Protein AF-A0A946E2L2-F1 (afdb_monomer)

Mean predicted aligned error: 4.88 Å

Nearest PDB structures (foldseek):
  1wos-assembly1_A  TM=8.874E-01  e=5.761E-01  Thermotoga maritima
  3gir-assembly1_A  TM=9.010E-01  e=1.698E+00  Bartonella henselae
  1pj6-assembly1_A  TM=6.346E-01  e=1.961E+00  Arthrobacter globiformis
  3gsi-assembly1_A  TM=6.372E-01  e=2.435E+00  Arthrobacter globiformis
  1v5v-assembly1_B  TM=7.741E-01  e=6.214E+00  Pyrococcus horikoshii

Secondary structure (DSSP, 8-state):
------TTSS-B--TTHHHHHHTT-EEEEETT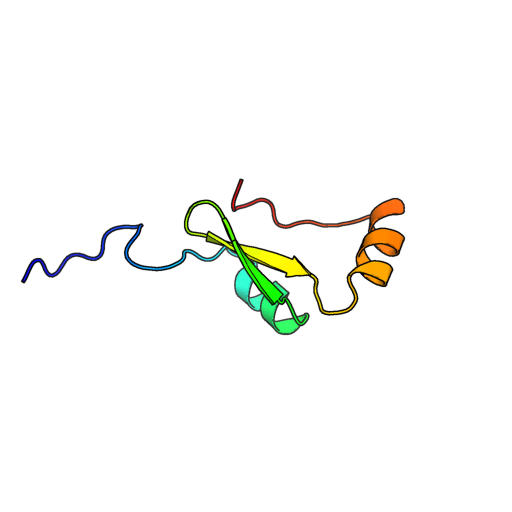EEEEEESS-HHHHHHHHHHH-----TT-

Sequence (60 aa):
MPDALTPTDCTRRSNLYRVSASLGAHWTEINGFAAAAHYGDAAGEIAAGANLGIADLTAL

Foldseek 3Di:
DPPDDDLLNAQAEDPCRVVLVVLQFDFDGAQSHTAGPDNPCVVVQVVVVVPPHDGDPVRD

Solvent-accessible surface area (backbone atoms only — not comparable to full-atom values): 3839 Å² total; per-residue (Å²): 126,85,92,65,84,54,83,80,75,48,76,36,71,53,97,54,46,68,60,43,50,75,62,45,42,40,75,40,80,35,90,55,18,56,32,74,73,39,53,82,49,61,68,60,50,53,62,46,39,74,78,70,62,89,78,86,62,81,51,109

Radius of gyration: 14.11 Å; Cα contacts (8 Å, |Δi|>4): 65; chains: 1; bounding box: 28×19×48 Å

Structure (mmCIF, N/CA/C/O backbone):
data_AF-A0A946E2L2-F1
#
_entry.id   AF-A0A946E2L2-F1
#
loop_
_atom_site.group_PDB
_atom_site.id
_atom_site.type_symbol
_atom_site.label_atom_id
_atom_site.label_alt_id
_atom_site.label_comp_id
_atom_site.label_asym_id
_atom_site.label_entity_id
_atom_site.label_seq_id
_atom_site.pdbx_PDB_ins_code
_atom_site.Cartn_x
_atom_site.Cartn_y
_atom_site.Cartn_z
_atom_site.occupancy
_atom_site.B_iso_or_equiv
_atom_site.auth_seq_id
_atom_site.auth_comp_id
_atom_site.auth_asym_id
_atom_site.auth_atom_id
_atom_site.pdbx_PDB_model_num
ATOM 1 N N . MET A 1 1 ? 14.482 -7.789 -32.336 1.00 54.34 1 MET A N 1
ATOM 2 C CA . MET A 1 1 ? 14.030 -6.841 -31.297 1.00 54.34 1 MET A CA 1
ATOM 3 C C . MET A 1 1 ? 14.876 -7.123 -30.066 1.00 54.34 1 MET A C 1
ATOM 5 O O . MET A 1 1 ? 15.335 -8.255 -29.969 1.00 54.34 1 MET A O 1
ATOM 9 N N . PRO A 1 2 ? 15.217 -6.159 -29.200 1.00 63.72 2 PRO A N 1
ATOM 10 C CA . PRO A 1 2 ? 15.936 -6.518 -27.989 1.00 63.72 2 PRO A CA 1
ATOM 11 C C . PRO A 1 2 ? 14.951 -7.278 -27.092 1.00 63.72 2 PRO A C 1
ATOM 13 O O . PRO A 1 2 ? 14.025 -6.686 -26.553 1.00 63.72 2 PRO A O 1
ATOM 16 N N . ASP A 1 3 ? 15.117 -8.595 -26.985 1.00 68.62 3 ASP A N 1
ATOM 17 C CA . ASP A 1 3 ? 14.227 -9.503 -26.240 1.00 68.62 3 ASP A CA 1
ATOM 18 C C . ASP A 1 3 ? 14.416 -9.410 -24.708 1.00 68.62 3 ASP A C 1
ATOM 20 O O . ASP A 1 3 ? 14.130 -10.354 -23.973 1.00 68.62 3 ASP A O 1
ATOM 24 N N . ALA A 1 4 ? 14.937 -8.288 -24.203 1.00 77.75 4 ALA A N 1
ATOM 25 C CA . ALA A 1 4 ? 15.266 -8.104 -22.796 1.00 77.75 4 ALA A CA 1
ATOM 26 C C . ALA A 1 4 ? 14.395 -7.005 -22.188 1.00 77.75 4 ALA A C 1
ATOM 28 O O . ALA A 1 4 ? 14.531 -5.837 -22.549 1.00 77.75 4 ALA A O 1
ATOM 29 N N . LEU A 1 5 ? 13.535 -7.396 -21.243 1.00 73.94 5 LEU A N 1
ATOM 30 C CA . LEU A 1 5 ? 12.806 -6.450 -20.409 1.00 73.94 5 LEU A CA 1
ATOM 31 C C . LEU A 1 5 ? 13.790 -5.716 -19.489 1.00 73.94 5 LEU A C 1
ATOM 33 O O . LEU A 1 5 ? 14.554 -6.347 -18.752 1.00 73.94 5 LEU A O 1
ATOM 37 N N . THR A 1 6 ? 13.760 -4.391 -19.506 1.00 73.00 6 THR A N 1
ATOM 38 C CA . THR A 1 6 ? 14.434 -3.551 -18.519 1.00 73.00 6 THR A CA 1
ATOM 39 C C . THR A 1 6 ? 13.570 -3.417 -17.259 1.00 73.00 6 THR A C 1
ATOM 41 O O . THR A 1 6 ? 12.345 -3.534 -17.334 1.00 73.00 6 THR A O 1
ATOM 44 N N . PRO A 1 7 ? 14.152 -3.143 -16.076 1.00 69.81 7 PRO A N 1
ATOM 45 C CA . PRO A 1 7 ? 13.378 -2.942 -14.846 1.00 69.81 7 PRO A CA 1
ATOM 46 C C . PRO A 1 7 ? 12.327 -1.822 -14.911 1.00 69.81 7 PRO A C 1
ATOM 48 O O . PRO A 1 7 ? 11.472 -1.757 -14.032 1.00 69.81 7 PRO A O 1
ATOM 51 N N . THR A 1 8 ? 12.399 -0.945 -15.916 1.00 76.50 8 THR A N 1
ATOM 52 C CA . THR A 1 8 ? 11.432 0.130 -16.178 1.00 76.50 8 THR A CA 1
ATOM 53 C C . THR A 1 8 ? 10.331 -0.258 -17.165 1.00 76.50 8 THR A C 1
ATOM 55 O O . THR A 1 8 ? 9.392 0.509 -17.345 1.00 76.50 8 THR A O 1
ATOM 58 N N . ASP A 1 9 ? 10.403 -1.440 -17.782 1.00 84.31 9 ASP A N 1
ATOM 59 C CA . ASP A 1 9 ? 9.423 -1.877 -18.786 1.00 84.31 9 ASP A CA 1
ATOM 60 C C . ASP A 1 9 ? 8.088 -2.305 -18.164 1.00 84.31 9 ASP A C 1
ATOM 62 O O . ASP A 1 9 ? 7.079 -2.433 -18.858 1.00 84.31 9 ASP A O 1
ATOM 66 N N . CYS A 1 10 ? 8.060 -2.534 -16.850 1.00 87.56 10 CYS A N 1
ATOM 67 C CA . CYS A 1 10 ? 6.836 -2.798 -16.117 1.00 87.56 10 CYS A CA 1
ATOM 68 C C . CYS A 1 10 ? 6.870 -2.178 -14.723 1.00 87.56 10 CYS A C 1
ATOM 70 O O . CYS A 1 10 ? 7.908 -2.098 -14.066 1.00 87.56 10 CYS A O 1
ATOM 72 N N . THR A 1 11 ? 5.695 -1.778 -14.241 1.00 92.38 11 THR A N 1
ATOM 73 C CA . THR A 1 11 ? 5.541 -1.328 -12.861 1.00 92.38 11 THR A CA 1
ATOM 74 C C . THR A 1 11 ? 5.844 -2.483 -11.908 1.00 92.38 11 THR A C 1
ATOM 76 O O . THR A 1 11 ? 5.169 -3.520 -11.909 1.00 92.38 11 THR A O 1
ATOM 79 N N . ARG A 1 12 ? 6.861 -2.292 -11.069 1.00 92.75 12 ARG A N 1
ATOM 80 C CA . ARG A 1 12 ? 7.305 -3.259 -10.066 1.00 92.75 12 ARG A CA 1
ATOM 81 C C . ARG A 1 12 ? 6.292 -3.352 -8.929 1.00 92.75 12 ARG A C 1
ATOM 83 O O . ARG A 1 12 ? 5.494 -2.448 -8.693 1.00 92.75 12 ARG A O 1
ATOM 90 N N . ARG A 1 13 ? 6.301 -4.474 -8.215 1.00 95.31 13 ARG A N 1
ATOM 91 C CA . ARG A 1 13 ? 5.348 -4.776 -7.138 1.00 95.31 13 ARG A CA 1
ATOM 92 C C . ARG A 1 13 ? 6.116 -5.173 -5.887 1.00 95.31 13 ARG A C 1
ATOM 94 O O . ARG A 1 13 ? 7.113 -5.883 -5.995 1.00 95.31 13 ARG A O 1
ATOM 101 N N . SER A 1 14 ? 5.656 -4.728 -4.723 1.00 95.38 14 SER A N 1
ATOM 102 C CA . SER A 1 14 ? 6.220 -5.166 -3.449 1.00 95.38 1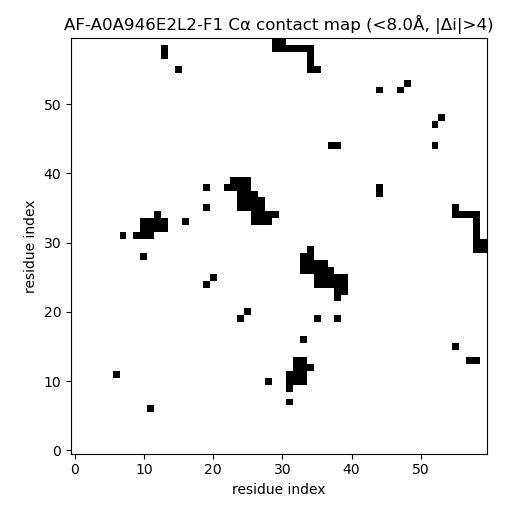4 SER A CA 1
ATOM 103 C C . SER A 1 14 ? 5.810 -6.605 -3.126 1.00 95.38 14 SER A C 1
ATOM 105 O O . SER A 1 14 ? 4.865 -7.158 -3.702 1.00 95.38 14 SER A O 1
ATOM 107 N N . ASN A 1 15 ? 6.476 -7.200 -2.135 1.00 96.44 15 ASN A N 1
ATOM 108 C CA . ASN A 1 15 ? 6.095 -8.511 -1.603 1.00 96.44 15 ASN A CA 1
ATOM 109 C C . ASN A 1 15 ? 4.679 -8.513 -0.991 1.00 96.44 15 ASN A C 1
ATOM 111 O O . ASN A 1 15 ? 4.056 -9.569 -0.893 1.00 96.44 15 ASN A O 1
ATOM 115 N N . LEU A 1 16 ? 4.155 -7.341 -0.614 1.00 96.00 16 LEU A N 1
ATOM 116 C CA . LEU A 1 16 ? 2.829 -7.173 -0.016 1.00 96.00 16 LEU A CA 1
ATOM 117 C C . LEU A 1 16 ? 1.727 -6.900 -1.048 1.00 96.00 16 LEU A C 1
ATOM 119 O O . LEU A 1 16 ? 0.553 -6.905 -0.689 1.00 96.00 16 LEU A O 1
ATOM 123 N N . TYR A 1 17 ? 2.065 -6.746 -2.334 1.00 96.38 17 TYR A N 1
ATOM 124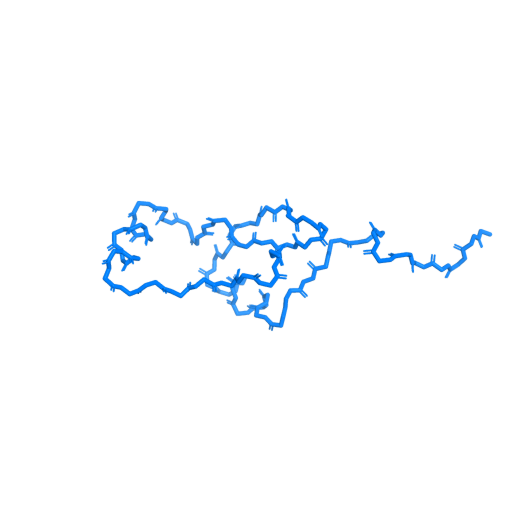 C CA . TYR A 1 17 ? 1.129 -6.323 -3.382 1.00 96.38 17 TYR A CA 1
ATOM 125 C C . TYR A 1 17 ? -0.193 -7.104 -3.394 1.00 96.38 17 TYR A C 1
ATOM 127 O O . TYR A 1 17 ? -1.267 -6.514 -3.475 1.00 96.38 17 TYR A O 1
ATOM 135 N N . ARG A 1 18 ? -0.136 -8.439 -3.289 1.00 97.50 18 ARG A N 1
ATOM 136 C CA . ARG A 1 18 ? -1.346 -9.283 -3.305 1.00 97.50 18 ARG A CA 1
ATOM 137 C C . ARG A 1 18 ? -2.209 -9.099 -2.060 1.00 97.50 18 ARG A C 1
ATOM 139 O O . ARG A 1 18 ? -3.430 -9.132 -2.171 1.00 97.50 18 ARG A O 1
ATOM 146 N N . VAL A 1 19 ? -1.581 -8.899 -0.902 1.00 96.56 19 VAL A N 1
ATOM 147 C CA . VAL A 1 19 ? -2.287 -8.634 0.356 1.00 96.56 19 VAL A CA 1
ATOM 148 C C . VAL A 1 19 ? -2.992 -7.290 0.249 1.00 96.56 19 VAL A C 1
ATOM 150 O O . VAL A 1 19 ? -4.207 -7.227 0.409 1.00 96.56 19 VAL A O 1
ATOM 153 N N . SER A 1 20 ? -2.269 -6.244 -0.143 1.00 95.88 20 SER A N 1
ATOM 154 C CA . SER A 1 20 ? -2.850 -4.918 -0.337 1.00 95.88 20 SER A CA 1
ATOM 155 C C . SER A 1 20 ? -3.977 -4.923 -1.377 1.00 95.88 20 SER A C 1
ATOM 157 O O . SER A 1 20 ? -5.034 -4.351 -1.128 1.00 95.88 20 SER A O 1
ATOM 159 N N . ALA A 1 21 ? -3.824 -5.646 -2.492 1.00 96.25 21 ALA A N 1
ATOM 160 C CA . ALA A 1 21 ? -4.891 -5.805 -3.483 1.00 96.25 21 ALA A CA 1
ATOM 161 C C . ALA A 1 21 ? -6.151 -6.462 -2.889 1.00 96.25 21 ALA A C 1
ATOM 163 O O . ALA A 1 21 ? -7.257 -5.995 -3.144 1.00 96.25 21 ALA A O 1
ATOM 164 N N . SER A 1 22 ? -5.997 -7.508 -2.066 1.00 96.44 22 SER A N 1
ATOM 165 C CA . SER A 1 22 ? -7.133 -8.161 -1.394 1.00 96.44 22 SER A CA 1
ATOM 166 C C . SER A 1 22 ? -7.829 -7.280 -0.353 1.00 96.44 22 SER A C 1
ATOM 168 O O . SER A 1 22 ? -9.000 -7.501 -0.062 1.00 96.44 22 SER A O 1
ATOM 170 N N . LEU A 1 23 ? -7.129 -6.270 0.170 1.00 93.50 23 LEU A N 1
ATOM 171 C CA . LEU A 1 23 ? -7.669 -5.267 1.089 1.00 93.50 23 LEU A CA 1
ATOM 172 C C . LEU A 1 23 ? -8.322 -4.081 0.361 1.00 93.50 23 LEU A C 1
ATOM 174 O O . LEU A 1 23 ? -8.788 -3.160 1.018 1.00 93.50 23 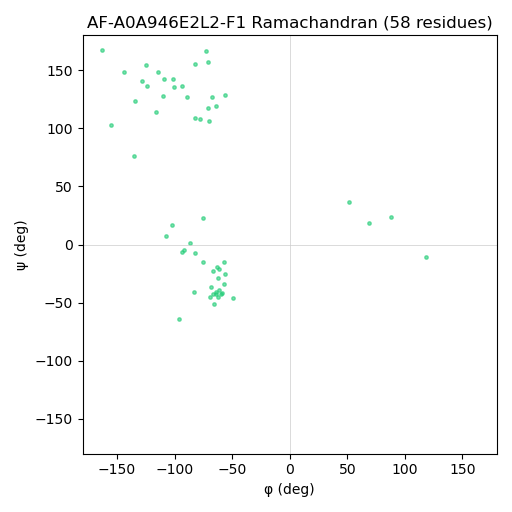LEU A O 1
ATOM 178 N N . GLY A 1 24 ? -8.354 -4.086 -0.976 1.00 94.50 24 GLY A N 1
ATOM 179 C CA . GLY A 1 24 ? -8.959 -3.011 -1.764 1.00 94.50 24 GLY A CA 1
ATOM 180 C C . GLY A 1 24 ? -8.011 -1.859 -2.093 1.00 94.50 24 GLY A C 1
ATOM 181 O O . GLY A 1 24 ? -8.474 -0.753 -2.346 1.00 94.50 24 GLY A O 1
ATOM 182 N N . ALA A 1 25 ? -6.692 -2.089 -2.104 1.00 95.38 25 ALA A N 1
ATOM 183 C CA . ALA A 1 25 ? -5.734 -1.048 -2.465 1.00 95.38 25 ALA A CA 1
ATOM 184 C C . ALA A 1 25 ? -6.008 -0.461 -3.858 1.00 95.38 25 ALA A C 1
ATOM 186 O O . ALA A 1 25 ? -6.070 -1.171 -4.867 1.00 95.38 25 ALA A O 1
ATOM 187 N N . HIS A 1 26 ? -6.075 0.862 -3.894 1.00 95.00 26 HIS A N 1
ATOM 188 C CA . HIS A 1 26 ? -5.993 1.689 -5.083 1.00 95.00 26 HIS A CA 1
ATOM 189 C C . HIS A 1 26 ? -4.545 2.123 -5.282 1.00 95.00 26 HIS A C 1
ATOM 191 O O . HIS A 1 26 ? -3.854 2.487 -4.332 1.00 95.00 26 HIS A O 1
ATOM 197 N N . TRP A 1 27 ? -4.075 2.067 -6.524 1.00 95.56 27 TRP A N 1
ATOM 198 C CA . TRP A 1 27 ? -2.650 2.130 -6.828 1.00 95.56 27 TRP A CA 1
ATOM 199 C C . TRP A 1 27 ? -2.261 3.446 -7.485 1.00 95.56 27 TRP A C 1
ATOM 201 O O . TRP A 1 27 ? -2.969 3.953 -8.352 1.00 95.56 27 TRP A O 1
ATOM 211 N N . THR A 1 28 ? -1.086 3.936 -7.116 1.00 95.56 28 THR A N 1
ATOM 212 C CA . THR A 1 28 ? -0.354 4.972 -7.839 1.00 95.56 28 THR A CA 1
ATOM 213 C C . THR A 1 28 ? 1.050 4.465 -8.157 1.00 95.56 28 THR A C 1
ATOM 215 O O . THR A 1 28 ? 1.563 3.571 -7.480 1.00 95.56 28 THR A O 1
ATOM 218 N N . GLU A 1 29 ? 1.670 4.993 -9.206 1.00 94.44 29 GLU A N 1
ATOM 219 C CA . GLU A 1 29 ? 3.054 4.661 -9.534 1.00 94.44 29 GLU A CA 1
ATOM 220 C C . GLU A 1 29 ? 4.012 5.622 -8.815 1.00 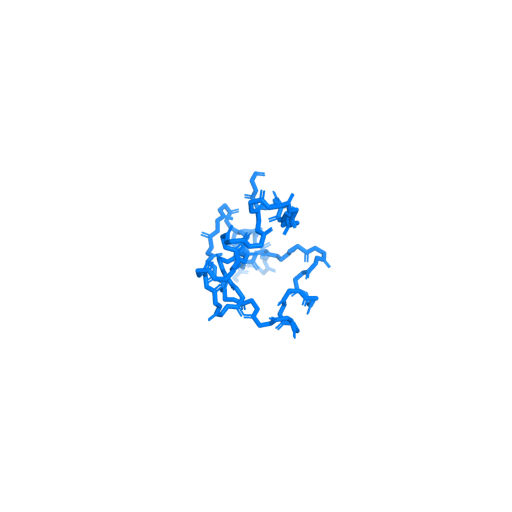94.44 29 GLU A C 1
ATOM 222 O O . GLU A 1 29 ? 3.871 6.840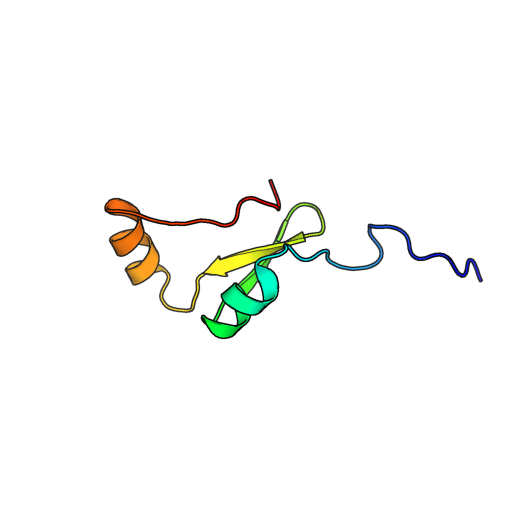 -8.920 1.00 94.44 29 GLU A O 1
ATOM 227 N N . ILE A 1 30 ? 4.987 5.076 -8.082 1.00 93.06 30 ILE A N 1
ATOM 228 C CA . ILE A 1 30 ? 6.061 5.828 -7.418 1.00 93.06 30 ILE A CA 1
ATOM 229 C C . ILE A 1 30 ? 7.376 5.106 -7.695 1.00 93.06 30 ILE A C 1
ATOM 231 O O . ILE A 1 30 ? 7.502 3.922 -7.389 1.00 93.06 30 ILE A O 1
ATOM 235 N N . ASN A 1 31 ? 8.357 5.799 -8.280 1.00 89.69 31 ASN A N 1
ATOM 236 C CA . ASN A 1 31 ? 9.680 5.244 -8.598 1.00 89.69 31 ASN A CA 1
ATOM 237 C C . ASN A 1 31 ? 9.616 3.917 -9.389 1.00 89.69 31 ASN A C 1
ATOM 239 O O . ASN A 1 31 ? 10.402 2.997 -9.144 1.00 89.69 31 ASN A O 1
ATOM 243 N N . GLY A 1 32 ? 8.657 3.758 -10.310 1.00 90.81 32 GLY A N 1
ATOM 244 C CA . GLY A 1 32 ? 8.460 2.508 -11.046 1.00 90.81 32 GLY A CA 1
ATOM 245 C C . GLY A 1 32 ? 7.934 1.342 -10.198 1.00 90.81 32 GLY A C 1
ATOM 246 O O . GLY A 1 32 ? 8.092 0.191 -10.605 1.00 90.81 32 GLY A O 1
ATOM 247 N N . PHE A 1 33 ? 7.350 1.600 -9.025 1.00 94.00 33 PHE A N 1
ATOM 248 C CA . PHE A 1 33 ? 6.615 0.639 -8.197 1.00 94.00 33 PHE A CA 1
ATOM 249 C C . PHE A 1 33 ? 5.134 1.008 -8.098 1.00 94.00 33 PHE A C 1
ATOM 251 O O . PHE A 1 33 ? 4.772 2.180 -8.060 1.00 94.00 33 PHE A O 1
ATOM 258 N N . ALA A 1 34 ? 4.276 -0.004 -7.984 1.00 95.88 34 ALA A N 1
ATOM 259 C CA . ALA A 1 34 ? 2.885 0.174 -7.596 1.00 95.88 34 ALA A CA 1
ATOM 260 C C . ALA A 1 34 ? 2.820 0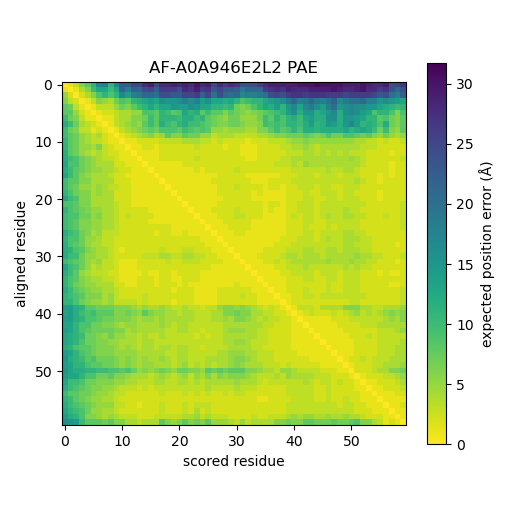.387 -6.078 1.00 95.88 34 ALA A C 1
ATOM 262 O O . ALA A 1 34 ? 3.024 -0.556 -5.310 1.00 95.88 34 ALA A O 1
ATOM 263 N N . ALA A 1 35 ? 2.535 1.616 -5.662 1.00 96.06 35 ALA A N 1
ATOM 264 C CA . ALA A 1 35 ? 2.322 1.999 -4.274 1.00 96.06 35 ALA A CA 1
ATOM 265 C C . ALA A 1 35 ? 0.818 2.105 -3.986 1.00 96.06 35 ALA A C 1
ATOM 267 O O . ALA A 1 35 ? 0.063 2.657 -4.791 1.00 96.06 35 ALA A O 1
ATOM 268 N N . ALA A 1 36 ? 0.370 1.563 -2.852 1.00 95.38 36 ALA A N 1
ATOM 269 C CA . ALA A 1 36 ? -1.016 1.717 -2.418 1.00 95.38 36 ALA A CA 1
ATOM 270 C C . ALA A 1 36 ? -1.242 3.169 -1.963 1.00 95.38 36 ALA A C 1
ATOM 272 O O . ALA A 1 36 ? -0.599 3.626 -1.022 1.00 95.38 36 ALA A O 1
ATOM 273 N N . ALA A 1 37 ? -2.129 3.890 -2.647 1.00 94.00 37 ALA A N 1
ATOM 274 C CA . ALA A 1 37 ? -2.479 5.273 -2.333 1.00 94.00 37 ALA A CA 1
ATOM 275 C C . ALA A 1 37 ? -3.544 5.359 -1.230 1.00 94.00 37 ALA A C 1
ATOM 277 O O . ALA A 1 37 ? -3.465 6.227 -0.367 1.00 94.00 37 ALA A O 1
ATOM 278 N N . HIS A 1 38 ? -4.537 4.468 -1.283 1.00 93.88 38 HIS A N 1
ATOM 279 C CA . HIS A 1 38 ? -5.581 4.286 -0.275 1.00 93.88 38 HIS A CA 1
ATOM 280 C C . HIS A 1 38 ? -6.264 2.923 -0.479 1.00 93.88 38 HIS A C 1
ATOM 282 O O . HIS A 1 38 ? -6.105 2.299 -1.528 1.00 93.88 38 HIS A O 1
ATOM 288 N N . TYR A 1 39 ? -7.059 2.475 0.484 1.00 94.31 39 TYR A N 1
ATOM 289 C CA . TYR A 1 39 ? -7.818 1.216 0.477 1.00 94.31 39 TYR A CA 1
ATOM 290 C C . TYR A 1 39 ? -9.334 1.413 0.292 1.00 94.31 39 TYR A C 1
ATOM 292 O O . TYR A 1 39 ? -10.104 0.460 0.368 1.00 94.31 39 TYR A O 1
ATOM 300 N N . GLY A 1 40 ? -9.767 2.646 0.007 1.00 88.88 40 GLY A N 1
ATOM 301 C CA . GLY A 1 40 ? -11.138 2.967 -0.421 1.00 88.88 40 GLY A CA 1
ATOM 302 C C . GLY A 1 40 ? -11.889 3.907 0.523 1.00 88.88 40 GLY A C 1
ATOM 303 O O . GLY A 1 40 ? -12.923 4.448 0.137 1.00 88.88 40 GLY A O 1
ATOM 304 N N . ASP A 1 41 ? -11.338 4.166 1.710 1.00 90.69 41 ASP A N 1
ATOM 305 C CA . ASP A 1 41 ? -11.833 5.159 2.666 1.00 90.69 41 ASP A CA 1
ATOM 306 C C . ASP A 1 41 ? -10.655 5.973 3.211 1.00 90.69 41 ASP A C 1
ATOM 308 O O . ASP A 1 41 ? -10.197 5.791 4.338 1.00 90.69 41 ASP A O 1
ATOM 312 N N . ALA A 1 42 ? -10.153 6.897 2.389 1.00 87.88 42 ALA A N 1
ATOM 313 C CA . ALA A 1 42 ? -8.976 7.691 2.734 1.00 87.88 42 ALA A CA 1
ATOM 314 C C . ALA A 1 42 ? -9.150 8.484 4.047 1.00 87.88 42 ALA A C 1
ATOM 316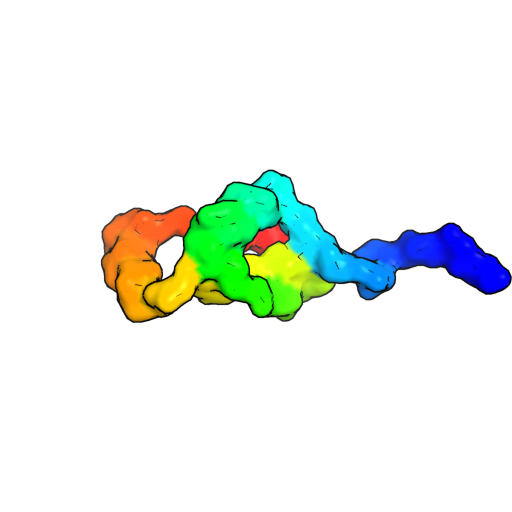 O O . ALA A 1 42 ? -8.190 8.660 4.795 1.00 87.88 42 ALA A O 1
ATOM 317 N N . ALA A 1 43 ? -10.367 8.949 4.354 1.00 90.19 43 ALA A N 1
ATOM 318 C CA . ALA A 1 43 ? -10.640 9.664 5.600 1.00 90.19 43 ALA A CA 1
ATOM 319 C C . ALA A 1 43 ? -10.561 8.724 6.814 1.00 90.19 43 ALA A C 1
ATOM 321 O O . ALA A 1 43 ? -9.917 9.064 7.813 1.00 90.19 43 ALA A O 1
ATOM 322 N N . GLY A 1 44 ? -11.162 7.534 6.714 1.00 90.50 44 GLY A N 1
ATOM 323 C CA . GLY A 1 44 ? -11.048 6.486 7.726 1.00 90.50 44 GLY A CA 1
ATOM 324 C C . GLY A 1 44 ? -9.607 6.011 7.927 1.00 90.50 44 GLY A C 1
ATOM 325 O O . GLY A 1 44 ? -9.171 5.830 9.063 1.00 90.50 44 GLY A O 1
ATOM 326 N N . GLU A 1 45 ? -8.832 5.894 6.849 1.00 91.62 45 GLU A N 1
ATOM 327 C CA . GLU A 1 45 ? -7.417 5.507 6.887 1.00 91.62 45 GLU A CA 1
ATOM 328 C C . GLU A 1 45 ? -6.548 6.538 7.619 1.00 91.62 45 GLU A C 1
ATOM 330 O O . GLU A 1 45 ? -5.727 6.159 8.455 1.00 91.62 45 GLU A O 1
ATOM 335 N N . ILE A 1 46 ? -6.759 7.839 7.381 1.00 91.94 46 ILE A N 1
ATOM 336 C CA . ILE A 1 46 ? -6.062 8.912 8.112 1.00 91.94 46 ILE A CA 1
ATOM 337 C C . ILE A 1 46 ? -6.412 8.862 9.605 1.00 91.94 46 ILE A C 1
ATOM 339 O O . ILE A 1 46 ? -5.521 8.946 10.454 1.00 91.94 46 ILE A O 1
ATOM 343 N N . ALA A 1 47 ? -7.696 8.696 9.937 1.00 93.38 47 ALA A N 1
ATOM 344 C CA . ALA A 1 47 ? -8.148 8.615 11.324 1.00 93.38 47 ALA A CA 1
ATOM 345 C C . ALA A 1 47 ? -7.573 7.385 12.052 1.00 93.38 47 ALA A C 1
ATOM 347 O O . ALA A 1 47 ? -7.140 7.491 13.201 1.00 93.38 47 ALA A O 1
ATOM 348 N N . ALA A 1 48 ? -7.517 6.229 11.384 1.00 90.69 48 ALA A N 1
ATOM 349 C CA . ALA A 1 48 ? -6.893 5.019 11.917 1.00 90.69 48 ALA A CA 1
ATOM 350 C C . ALA A 1 48 ? -5.369 5.184 12.075 1.00 90.69 48 ALA A C 1
ATOM 352 O O . ALA A 1 48 ? -4.806 4.817 13.111 1.00 90.69 48 ALA A O 1
ATOM 353 N N . GLY A 1 49 ? -4.718 5.799 11.083 1.00 91.75 49 GLY A N 1
ATOM 354 C CA . GLY A 1 49 ? -3.281 6.065 11.062 1.00 91.75 49 GLY A CA 1
ATOM 355 C C . GLY A 1 49 ? -2.800 6.990 12.180 1.00 91.75 49 GLY A C 1
ATOM 356 O O . GLY A 1 49 ? -1.678 6.825 12.652 1.00 91.75 49 GLY A O 1
ATOM 357 N N . ALA A 1 50 ? -3.655 7.898 12.664 1.00 93.06 50 ALA A N 1
ATOM 358 C CA . ALA A 1 50 ? -3.357 8.748 13.819 1.00 93.06 50 ALA A CA 1
ATOM 359 C C . ALA A 1 50 ? -3.160 7.960 15.132 1.00 93.06 50 ALA A C 1
ATOM 361 O O . ALA A 1 50 ? -2.547 8.480 16.062 1.00 93.06 50 ALA A O 1
ATOM 362 N N . ASN A 1 51 ? -3.651 6.717 15.206 1.00 93.25 51 ASN A N 1
ATOM 363 C CA . ASN A 1 51 ? -3.397 5.808 16.324 1.00 93.25 51 ASN A CA 1
ATOM 364 C C . ASN A 1 51 ? -2.238 4.853 16.007 1.00 93.25 51 ASN A C 1
ATOM 366 O O . ASN A 1 51 ? -1.201 4.884 16.667 1.00 93.25 51 ASN A O 1
ATOM 370 N N . LEU A 1 52 ? -2.423 3.991 15.000 1.00 90.88 52 LEU A N 1
ATOM 371 C CA . LEU A 1 52 ? -1.419 3.039 14.526 1.00 90.88 52 LEU A CA 1
ATOM 372 C C . LEU A 1 52 ? -1.708 2.682 13.065 1.00 90.88 52 LEU A C 1
ATOM 374 O O . LEU A 1 52 ? -2.595 1.881 12.772 1.00 90.88 52 LEU A O 1
ATOM 378 N N . GLY A 1 53 ? -0.937 3.273 12.156 1.00 89.75 53 GLY A N 1
ATOM 379 C CA . GLY A 1 53 ? -0.961 2.951 10.732 1.00 89.75 53 GLY A CA 1
ATOM 380 C C . GLY A 1 53 ? 0.204 2.050 10.333 1.00 89.75 53 GLY A C 1
ATOM 381 O O . GLY A 1 53 ? 1.326 2.230 10.806 1.00 89.75 53 GLY A O 1
ATOM 382 N N . ILE A 1 54 ? -0.052 1.106 9.428 1.00 90.19 54 ILE A N 1
ATOM 383 C CA . ILE A 1 54 ? 0.991 0.339 8.740 1.00 90.19 54 ILE A CA 1
ATOM 384 C C . ILE A 1 54 ? 0.997 0.787 7.282 1.00 90.19 54 ILE A C 1
ATOM 386 O O . ILE A 1 54 ? -0.043 0.773 6.626 1.00 90.19 54 ILE A O 1
ATOM 390 N N . ALA A 1 55 ? 2.171 1.163 6.780 1.00 91.56 55 ALA A N 1
ATOM 391 C CA . ALA A 1 55 ? 2.369 1.564 5.395 1.00 91.56 55 ALA A CA 1
ATOM 392 C C . ALA A 1 55 ? 3.452 0.703 4.740 1.00 91.56 55 ALA A C 1
ATOM 394 O O . ALA A 1 55 ? 4.503 0.451 5.332 1.00 91.56 55 ALA A O 1
ATOM 395 N N . ASP A 1 56 ? 3.197 0.269 3.507 1.00 93.50 56 ASP A N 1
ATOM 396 C CA . ASP A 1 56 ? 4.218 -0.333 2.657 1.00 93.50 56 ASP A CA 1
ATOM 397 C C . ASP A 1 56 ? 5.029 0.779 1.987 1.00 93.50 56 ASP A C 1
ATOM 399 O O . ASP A 1 56 ? 4.536 1.480 1.105 1.00 93.50 56 ASP A O 1
ATOM 403 N N . LEU A 1 57 ? 6.277 0.936 2.422 1.00 93.56 57 LEU A N 1
ATOM 404 C CA . LEU A 1 57 ? 7.195 1.961 1.928 1.00 93.56 57 LEU A CA 1
ATOM 405 C C . LEU A 1 57 ? 8.231 1.406 0.942 1.00 93.56 57 LEU A C 1
ATOM 407 O O . LEU A 1 57 ? 9.227 2.066 0.674 1.00 93.56 57 LEU A O 1
ATOM 411 N N . THR A 1 58 ? 8.009 0.215 0.374 1.00 93.56 58 THR A N 1
ATOM 412 C CA . THR A 1 58 ? 8.938 -0.411 -0.594 1.00 93.56 58 THR A CA 1
ATOM 413 C C . THR A 1 58 ? 9.224 0.478 -1.813 1.00 93.56 58 THR A C 1
ATOM 415 O O . THR A 1 58 ? 10.258 0.327 -2.457 1.00 93.56 58 THR A O 1
ATOM 418 N N . ALA A 1 59 ? 8.305 1.385 -2.153 1.00 90.75 59 ALA A N 1
ATOM 419 C CA . ALA A 1 59 ? 8.438 2.293 -3.289 1.00 90.75 59 ALA A CA 1
ATOM 420 C C . ALA A 1 59 ? 9.294 3.551 -3.011 1.00 90.75 59 ALA A C 1
ATOM 422 O O . ALA A 1 59 ? 9.540 4.311 -3.952 1.00 90.75 59 ALA A O 1
ATOM 423 N N . LEU A 1 60 ? 9.710 3.797 -1.759 1.00 85.1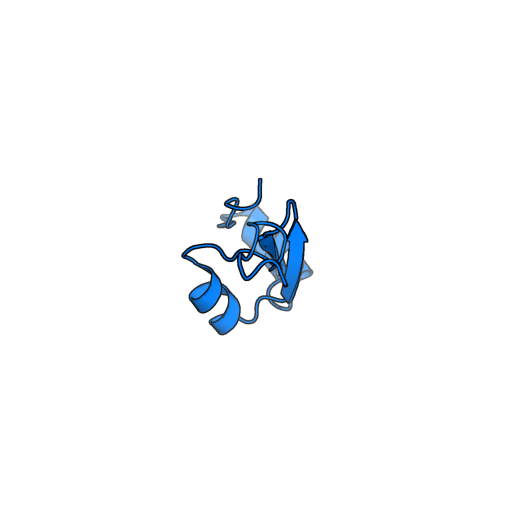9 60 LEU A N 1
ATOM 424 C CA . LEU A 1 60 ? 10.517 4.962 -1.362 1.00 85.19 60 LEU A CA 1
ATOM 425 C C . LEU A 1 60 ? 12.025 4.744 -1.530 1.00 85.19 60 LEU A C 1
ATOM 427 O O . LEU A 1 60 ? 12.496 3.599 -1.354 1.00 85.19 60 LEU A O 1
#

pLDDT: mean 89.84, std 8.76, range [54.34, 97.5]